Protein AF-A0A1Q3MKC2-F1 (afdb_monomer)

Mean predicted aligned error: 13.07 Å

pLDDT: mean 75.03, std 19.33, range [29.06, 94.56]

Secondary structure (DSSP, 8-state):
-------------PPP--------PPP-TTSSPPPEEEEEEEEEESSSEEEEEEEEEEE--TTSPEEEEEEEEEE-GGGTTT-EEEEEEEEEEEEE-SSEEEEEEEEEEE--SSSS---EEEEEEEEEEE-SS-EEEEEEEESSS---EEEEEEEE-

Foldseek 3Di:
DDDDDDDDDDDPDDDDPDPDDPPPPPPPPPQKDDKKKKWKWKWFDDPAIKIKIKIKTWIDGPPAQIKIWIKMWIDHPVCPDDATAWIKIWIWRKDDDPFKIKIKTKMWIDGDDDPQDDTDIWMKIKMKGDDPFKIWMWMATGDPHGDTGIIMIMGID

Nearest PDB structures (foldseek):
  2fwv-assembly1_A  TM=5.509E-01  e=1.534E-01  Mycobacterium tuberculosis H37Rv
  2por-assembly1_A  TM=3.943E-01  e=2.443E+00  Rhodobacter capsulatus
  4n74-assembly1_A  TM=3.879E-01  e=4.294E+00  Escherichia coli BW2952
  3rgn-assembly1_A  TM=3.651E-01  e=6.147E+00  Escherichia coli K-12
  3wi4-assembly1_A  TM=2.686E-01  e=5.548E+00  Neisseria meningitidis MC58

Sequence (157 aa):
MRAFIALSALAVMAVPALASEPVQLPVADSFFQRPRIGLRLGVGNWHDTTVAAGVDVTFKAPLLPVLRFDAEAWSRPDDLGGARRGNAVSLLGMQNFSLAYAGVGLSYYFTSDHGDHRSGFGAKLLVGANFKNFYVEGSTILGPSPVPTTIWVGTRF

Radius of gyration: 25.44 Å; Cα contacts (8 Å, |Δi|>4): 345; chains: 1; bounding box: 36×75×71 Å

Structure (mmCIF, N/CA/C/O backbone):
data_AF-A0A1Q3MKC2-F1
#
_entry.id   AF-A0A1Q3MKC2-F1
#
loop_
_atom_site.group_PDB
_atom_site.id
_atom_site.type_symbol
_atom_site.label_atom_id
_atom_site.label_alt_id
_atom_site.label_comp_id
_atom_site.label_asym_id
_atom_site.label_entity_id
_atom_site.label_seq_id
_atom_site.pdbx_PDB_ins_code
_atom_site.Cartn_x
_atom_site.Cartn_y
_atom_site.Cartn_z
_atom_site.occupancy
_atom_site.B_iso_or_equiv
_atom_site.auth_seq_id
_atom_site.auth_comp_id
_atom_site.auth_asym_id
_atom_site.auth_atom_id
_atom_site.pdbx_PDB_model_num
ATOM 1 N N . MET 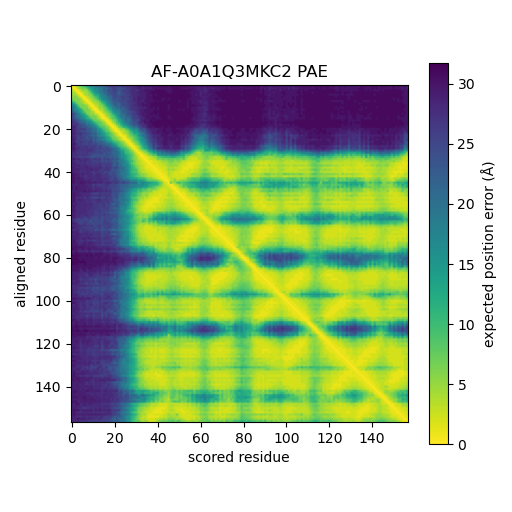A 1 1 ? -13.259 61.532 33.770 1.00 31.23 1 MET A N 1
ATOM 2 C CA . MET A 1 1 ? -12.015 61.598 32.970 1.00 31.23 1 MET A CA 1
ATOM 3 C C . MET A 1 1 ? -10.881 61.035 33.810 1.00 31.23 1 MET A C 1
ATOM 5 O O . MET A 1 1 ? -10.801 61.458 34.948 1.00 31.23 1 MET A O 1
ATOM 9 N N . ARG A 1 2 ? -10.096 60.101 33.237 1.00 29.06 2 ARG A N 1
ATOM 10 C CA . ARG A 1 2 ? -8.626 59.895 33.350 1.00 29.06 2 ARG A CA 1
ATOM 11 C C . ARG A 1 2 ? -7.990 60.076 34.753 1.00 29.06 2 ARG A C 1
ATOM 13 O O . ARG A 1 2 ? -8.154 61.117 35.355 1.00 29.06 2 ARG A O 1
ATOM 20 N N . ALA A 1 3 ? -7.168 59.187 35.301 1.00 30.09 3 ALA A N 1
ATOM 21 C CA . ALA A 1 3 ? -6.314 58.166 34.710 1.00 30.09 3 ALA A CA 1
ATOM 22 C C . ALA A 1 3 ? -5.919 57.122 35.774 1.00 30.09 3 ALA A C 1
ATOM 24 O O . ALA A 1 3 ? -5.800 57.435 36.954 1.00 30.09 3 ALA A O 1
ATOM 25 N N . PHE A 1 4 ? -5.693 55.898 35.303 1.00 35.62 4 PHE A N 1
ATOM 26 C CA . PHE A 1 4 ? -4.886 54.857 35.941 1.00 35.62 4 PHE A CA 1
ATOM 27 C C . PHE A 1 4 ? -3.427 54.992 35.466 1.00 35.62 4 PHE A C 1
ATOM 29 O O . PHE A 1 4 ? -3.225 55.549 34.387 1.00 35.62 4 PHE A O 1
ATOM 36 N N . ILE A 1 5 ? -2.485 54.433 36.247 1.00 40.31 5 ILE A N 1
ATOM 37 C CA . ILE A 1 5 ? -1.077 54.001 35.992 1.00 40.31 5 ILE A CA 1
ATOM 38 C C . ILE A 1 5 ? -0.274 54.330 37.283 1.00 40.31 5 ILE A C 1
ATOM 40 O O . ILE A 1 5 ? -0.408 55.433 37.792 1.00 40.31 5 ILE A O 1
ATOM 44 N N . ALA A 1 6 ? 0.534 53.467 37.915 1.00 35.34 6 ALA A N 1
ATOM 45 C CA . ALA A 1 6 ? 1.219 52.248 37.481 1.00 35.34 6 ALA A CA 1
ATOM 46 C C . ALA A 1 6 ? 1.454 51.248 38.640 1.00 35.34 6 ALA A C 1
ATOM 48 O O . ALA A 1 6 ? 1.411 51.633 39.804 1.00 35.34 6 ALA A O 1
ATOM 49 N N . LEU A 1 7 ? 1.740 49.996 38.239 1.00 35.09 7 LEU A N 1
ATOM 50 C CA . LEU A 1 7 ? 2.771 49.043 38.719 1.00 35.09 7 LEU A CA 1
ATOM 51 C C . LEU A 1 7 ? 3.421 49.324 40.095 1.00 35.09 7 LEU A C 1
ATOM 53 O O . LEU A 1 7 ? 3.869 50.428 40.351 1.00 35.09 7 LEU A O 1
ATOM 57 N N . SER A 1 8 ? 3.655 48.367 40.994 1.00 37.19 8 SER A N 1
ATOM 58 C CA . SER A 1 8 ? 4.134 46.990 40.806 1.00 37.19 8 SER A CA 1
ATOM 59 C C . SER A 1 8 ? 4.310 46.341 42.184 1.00 37.19 8 SER A C 1
ATOM 61 O O . SER A 1 8 ? 4.875 46.985 43.063 1.00 37.19 8 SER A O 1
ATOM 63 N N . ALA A 1 9 ? 3.956 45.066 42.351 1.00 36.06 9 ALA A N 1
ATOM 64 C CA . ALA A 1 9 ? 4.638 44.171 43.290 1.00 36.06 9 ALA A CA 1
ATOM 65 C C . ALA A 1 9 ? 4.273 42.717 42.967 1.00 36.06 9 ALA A C 1
ATOM 67 O O . ALA A 1 9 ? 3.126 42.293 43.089 1.00 36.06 9 ALA A O 1
ATOM 68 N N . LEU A 1 10 ? 5.280 41.976 42.520 1.00 36.31 10 LEU A N 1
ATOM 69 C CA . LEU A 1 10 ? 5.276 40.535 42.337 1.00 36.31 10 LEU A CA 1
ATOM 70 C C . LEU A 1 10 ? 5.090 39.867 43.711 1.00 36.31 10 LEU A C 1
ATOM 72 O O . LEU A 1 10 ? 6.019 39.844 44.514 1.00 36.31 10 LEU A O 1
ATOM 76 N N . ALA A 1 11 ? 3.900 39.340 43.994 1.00 36.38 11 ALA A N 1
ATOM 77 C CA . ALA A 1 11 ? 3.667 38.514 45.173 1.00 36.38 11 ALA A CA 1
ATOM 78 C C . ALA A 1 11 ? 3.884 37.041 44.801 1.00 36.38 11 ALA A C 1
ATOM 80 O O . ALA A 1 11 ? 3.037 36.405 44.175 1.00 36.38 11 ALA A O 1
ATOM 81 N N . VAL A 1 12 ? 5.042 36.505 45.186 1.00 40.41 12 VAL A N 1
ATOM 82 C CA . VAL A 1 12 ? 5.279 35.061 45.267 1.00 40.41 12 VAL A CA 1
ATOM 83 C C . VAL A 1 12 ? 4.388 34.533 46.391 1.00 40.41 12 VAL A C 1
ATOM 85 O O . VAL A 1 12 ? 4.690 34.732 47.564 1.00 40.41 12 VAL A O 1
ATOM 88 N N . MET A 1 13 ? 3.261 33.905 46.051 1.00 35.66 13 MET A N 1
ATOM 89 C CA . MET A 1 13 ? 2.450 33.199 47.041 1.00 35.66 13 MET A CA 1
ATOM 90 C C . MET A 1 13 ? 2.939 31.760 47.172 1.00 35.66 13 MET A C 1
ATOM 92 O O . MET A 1 13 ? 2.848 30.962 46.241 1.00 35.66 13 MET A O 1
ATOM 96 N N . ALA A 1 14 ? 3.466 31.457 48.357 1.00 38.25 14 ALA A N 1
ATOM 97 C CA . ALA A 1 14 ? 3.734 30.111 48.826 1.00 38.25 14 ALA A CA 1
ATOM 98 C C . ALA A 1 14 ? 2.434 29.293 48.829 1.00 38.25 14 ALA A C 1
ATOM 100 O O . ALA A 1 14 ? 1.458 29.662 49.483 1.00 38.25 14 ALA A O 1
ATOM 101 N N . VAL A 1 15 ? 2.423 28.177 48.102 1.00 41.50 15 VAL A N 1
ATOM 102 C CA . VAL A 1 15 ? 1.359 27.174 48.204 1.00 41.50 15 VAL A CA 1
ATOM 103 C C . VAL A 1 15 ? 1.637 26.345 49.462 1.00 41.50 15 VAL A C 1
ATOM 105 O O . VAL A 1 15 ? 2.739 25.803 49.581 1.00 41.50 15 VAL A O 1
ATOM 108 N N . PRO A 1 16 ? 0.699 26.245 50.420 1.00 41.25 16 PRO A N 1
ATOM 109 C CA . PRO A 1 16 ? 0.896 25.408 51.592 1.00 41.25 16 PRO A CA 1
ATOM 110 C C . PRO A 1 16 ? 0.946 23.939 51.162 1.00 41.25 16 PRO A C 1
ATOM 112 O O . PRO A 1 16 ? 0.093 23.468 50.409 1.00 41.25 16 PRO A O 1
ATOM 115 N N . ALA A 1 17 ? 1.958 23.220 51.649 1.00 44.25 17 ALA A N 1
ATOM 116 C CA . ALA A 1 17 ? 2.096 21.781 51.485 1.00 44.25 17 ALA A CA 1
ATOM 117 C C . ALA A 1 17 ? 0.976 21.073 52.261 1.00 44.25 17 ALA A C 1
ATOM 119 O O . ALA A 1 17 ? 1.125 20.723 53.431 1.00 44.25 17 ALA A O 1
ATOM 120 N N . LEU A 1 18 ? -0.173 20.900 51.609 1.00 42.22 18 LEU A N 1
ATOM 121 C CA . LEU A 1 18 ? -1.198 19.977 52.061 1.00 42.22 18 LEU A CA 1
ATOM 122 C C . LEU A 1 18 ? -0.692 18.572 51.734 1.00 42.22 18 LEU A C 1
ATOM 124 O O . LEU A 1 18 ? -0.459 18.253 50.565 1.00 42.22 18 LEU A O 1
ATOM 128 N N . ALA A 1 19 ? -0.481 17.766 52.774 1.00 53.22 19 ALA A N 1
ATOM 129 C CA . ALA A 1 19 ? -0.204 16.343 52.667 1.00 53.22 19 ALA A CA 1
ATOM 130 C C . ALA A 1 19 ? -1.317 15.694 51.834 1.00 53.22 19 ALA A C 1
ATOM 132 O O . ALA A 1 19 ? -2.406 15.418 52.329 1.00 53.22 19 ALA A O 1
ATOM 133 N N . SER A 1 20 ? -1.055 15.530 50.543 1.00 47.81 20 SER A N 1
ATOM 134 C CA . SER A 1 20 ? -1.890 14.757 49.644 1.00 47.81 20 SER A CA 1
ATOM 135 C C . SER A 1 20 ? -1.224 13.403 49.529 1.00 47.81 20 SER A C 1
ATOM 137 O O . SER A 1 20 ? -0.022 13.300 49.276 1.00 47.81 20 SER A O 1
ATOM 139 N N . GLU A 1 21 ? -2.012 12.370 49.803 1.00 55.25 21 GLU A N 1
ATOM 140 C CA . GLU A 1 21 ? -1.689 10.989 49.479 1.00 55.25 21 GLU A CA 1
ATOM 141 C C . GLU A 1 21 ? -1.029 10.934 48.095 1.00 55.25 21 GLU A C 1
ATOM 143 O O . GLU A 1 21 ? -1.413 11.724 47.223 1.00 55.25 21 GLU A O 1
ATOM 148 N N . PRO A 1 22 ? -0.022 10.065 47.882 1.00 52.62 22 PRO A N 1
ATOM 149 C CA . PRO A 1 22 ? 0.641 9.975 46.593 1.00 52.62 22 PRO A CA 1
ATOM 150 C C . PRO A 1 22 ? -0.435 9.844 45.524 1.00 52.62 22 PRO A C 1
ATOM 152 O O . PRO A 1 22 ? -1.180 8.864 45.511 1.00 52.62 22 PRO A O 1
ATOM 155 N N . VAL A 1 23 ? -0.543 10.864 44.667 1.00 51.41 23 VAL A N 1
ATOM 156 C CA . VAL A 1 23 ? -1.414 10.827 43.500 1.00 51.41 23 VAL A CA 1
ATOM 157 C C . VAL A 1 23 ? -0.937 9.625 42.707 1.00 51.41 23 VAL A C 1
ATOM 159 O O . VAL A 1 23 ? 0.104 9.673 42.050 1.00 51.41 23 VAL A O 1
ATOM 162 N N . GLN A 1 24 ? -1.664 8.518 42.835 1.00 47.31 24 GLN A N 1
ATOM 163 C CA . GLN A 1 24 ? -1.516 7.370 41.968 1.00 47.31 24 GLN A CA 1
ATOM 164 C C . GLN A 1 24 ? -1.937 7.863 40.594 1.00 47.31 24 GLN A C 1
ATOM 166 O O . GLN A 1 24 ? -3.112 7.854 40.231 1.00 47.31 24 GLN A O 1
ATOM 171 N N . LEU A 1 25 ? -0.958 8.377 39.849 1.00 47.38 25 LEU A N 1
ATOM 172 C CA . LEU A 1 25 ? -1.097 8.567 38.423 1.00 47.38 25 LEU A CA 1
ATOM 173 C C . LEU A 1 25 ? -1.515 7.197 37.884 1.00 47.38 25 LEU A C 1
ATOM 175 O O . LEU A 1 25 ? -0.805 6.223 38.156 1.00 47.38 25 LEU A O 1
ATOM 179 N N . PRO A 1 26 ? -2.670 7.081 37.207 1.00 50.66 26 PRO A N 1
ATOM 180 C CA . PRO A 1 26 ? -3.073 5.813 36.631 1.00 50.66 26 PRO A CA 1
ATOM 181 C C . PRO A 1 26 ? -1.923 5.343 35.747 1.00 50.66 26 PRO A C 1
ATOM 183 O O . PRO A 1 26 ? -1.533 6.032 34.802 1.00 50.66 26 PRO A O 1
ATOM 186 N N . VAL A 1 27 ? -1.330 4.212 36.127 1.00 50.50 27 VAL A N 1
ATOM 187 C CA . VAL A 1 27 ? -0.230 3.589 35.399 1.00 50.50 27 VAL A CA 1
ATOM 188 C C . VAL A 1 27 ? -0.701 3.433 33.955 1.00 50.50 27 VAL A C 1
ATOM 190 O O . VAL A 1 27 ? -1.730 2.811 33.686 1.00 50.50 27 VAL A O 1
ATOM 193 N N . ALA A 1 28 ? 0.000 4.094 33.037 1.00 48.66 28 ALA A N 1
ATOM 194 C CA . ALA A 1 28 ? -0.385 4.287 31.643 1.00 48.66 28 ALA A CA 1
ATOM 195 C C . ALA A 1 28 ? -0.242 3.010 30.788 1.00 48.66 28 ALA A C 1
ATOM 197 O O . ALA A 1 28 ? 0.109 3.083 29.613 1.00 48.66 28 ALA A O 1
ATOM 198 N N . ASP A 1 29 ? -0.545 1.840 31.346 1.00 47.22 29 ASP A N 1
ATOM 199 C CA . ASP A 1 29 ? -0.309 0.540 30.711 1.00 47.22 29 ASP A CA 1
ATOM 200 C C . ASP A 1 29 ? -1.352 0.182 29.633 1.00 47.22 29 ASP A C 1
ATOM 202 O O . ASP A 1 29 ? -1.246 -0.861 28.993 1.00 47.22 29 ASP A O 1
ATOM 206 N N . SER A 1 30 ? -2.364 1.027 29.385 1.00 49.47 30 SER A N 1
ATOM 207 C CA . SER A 1 30 ? -3.502 0.677 28.510 1.00 49.47 30 SER A CA 1
ATOM 208 C C . SER A 1 30 ? -3.845 1.672 27.393 1.00 49.47 30 SER A C 1
ATOM 210 O O . SER A 1 30 ? -4.807 1.449 26.655 1.00 49.47 30 SER A O 1
ATOM 212 N N . PHE A 1 31 ? -3.067 2.742 27.192 1.00 53.78 31 PHE A N 1
ATOM 213 C CA . PHE A 1 31 ? -3.384 3.729 26.143 1.00 53.78 31 PHE A CA 1
ATOM 214 C C . PHE A 1 31 ? -2.990 3.297 24.725 1.00 53.78 31 PHE A C 1
ATOM 216 O O . PHE A 1 31 ? -3.479 3.878 23.756 1.00 53.78 31 PHE A O 1
ATOM 223 N N . PHE A 1 32 ? -2.149 2.275 24.574 1.00 58.62 32 PHE A N 1
ATOM 224 C CA . PHE A 1 32 ? -1.730 1.769 23.269 1.00 58.62 32 PHE A CA 1
ATOM 225 C C . PHE A 1 32 ? -2.308 0.380 23.028 1.00 58.62 32 PHE A C 1
ATOM 227 O O . PHE A 1 32 ? -1.978 -0.579 23.721 1.00 58.62 32 PHE A O 1
ATOM 234 N N . GLN A 1 33 ? -3.175 0.261 22.019 1.00 73.00 33 GLN A N 1
ATOM 235 C CA . GLN A 1 33 ? -3.582 -1.056 21.544 1.00 73.00 33 GLN A CA 1
ATOM 236 C C . GLN A 1 33 ? -2.373 -1.751 20.920 1.00 73.00 33 GLN A C 1
ATOM 238 O O . GLN A 1 33 ? -1.553 -1.104 20.261 1.00 73.00 33 GLN A O 1
ATOM 243 N N . ARG A 1 34 ? -2.276 -3.074 21.103 1.00 80.56 34 ARG A N 1
ATOM 244 C CA . ARG A 1 34 ? -1.227 -3.873 20.464 1.00 80.56 34 ARG A CA 1
ATOM 245 C C . ARG A 1 34 ? -1.242 -3.597 18.953 1.00 80.56 34 ARG A C 1
ATOM 247 O O . ARG A 1 34 ? -2.319 -3.672 18.351 1.00 80.56 34 ARG A O 1
ATOM 254 N N . PRO A 1 35 ? -0.090 -3.269 18.345 1.00 84.56 35 PRO A N 1
ATOM 255 C CA . PRO A 1 35 ? -0.038 -3.032 16.916 1.00 84.56 35 PRO A CA 1
ATOM 256 C C . PRO A 1 35 ? -0.430 -4.303 16.170 1.00 84.56 35 PRO A C 1
ATOM 258 O O . PRO A 1 35 ? -0.054 -5.407 16.568 1.00 84.56 35 PRO A O 1
ATOM 261 N N . ARG A 1 36 ? -1.192 -4.131 15.092 1.00 88.88 36 ARG A N 1
ATOM 262 C CA . ARG A 1 36 ? -1.600 -5.231 14.213 1.00 88.88 36 ARG A CA 1
ATOM 263 C C . ARG A 1 36 ? -0.674 -5.296 13.020 1.00 88.88 36 ARG A C 1
ATOM 265 O O . ARG A 1 36 ? -0.358 -4.249 12.453 1.00 88.88 36 ARG A O 1
ATOM 272 N N . ILE A 1 37 ? -0.294 -6.504 12.629 1.00 90.69 37 ILE A N 1
ATOM 273 C CA . ILE A 1 37 ? 0.556 -6.728 11.458 1.00 90.69 37 ILE A CA 1
ATOM 274 C C . ILE A 1 37 ? -0.313 -7.292 10.344 1.00 90.69 37 ILE A C 1
ATOM 276 O O . ILE A 1 37 ? -1.017 -8.282 10.536 1.00 90.69 37 ILE A O 1
ATOM 280 N N . GLY A 1 38 ? -0.290 -6.634 9.190 1.00 91.81 38 GLY A N 1
ATOM 281 C CA . GLY A 1 38 ? -0.993 -7.036 7.986 1.00 91.81 38 GLY A CA 1
ATOM 282 C C . GLY A 1 38 ? -0.051 -7.616 6.949 1.00 91.81 38 GLY A C 1
ATOM 283 O O . GLY A 1 38 ? 1.021 -7.070 6.721 1.00 91.81 38 GLY A O 1
ATOM 284 N N . LEU A 1 39 ? -0.472 -8.699 6.302 1.00 93.31 39 LEU A N 1
ATOM 285 C CA . LEU A 1 39 ? 0.165 -9.237 5.102 1.00 93.31 39 LEU A CA 1
ATOM 286 C C . LEU A 1 39 ? -0.843 -9.199 3.963 1.00 93.31 39 LEU A C 1
ATOM 288 O O . LEU A 1 39 ? -2.000 -9.587 4.158 1.00 93.31 39 LEU A O 1
ATOM 292 N N . ARG A 1 40 ? -0.409 -8.757 2.783 1.00 93.31 40 ARG A N 1
ATOM 293 C CA . ARG A 1 40 ? -1.275 -8.668 1.607 1.00 93.31 40 ARG A CA 1
ATOM 294 C C . ARG A 1 40 ? -0.577 -8.990 0.306 1.00 93.31 40 ARG A C 1
ATOM 296 O O . ARG A 1 40 ? 0.614 -8.739 0.125 1.00 93.31 40 ARG A O 1
ATOM 303 N N . LEU A 1 41 ? -1.395 -9.483 -0.610 1.00 92.00 41 LEU A N 1
ATOM 304 C CA . LEU A 1 41 ? -1.077 -9.665 -2.013 1.00 92.00 41 LEU A CA 1
ATOM 305 C C . LEU A 1 41 ? -2.031 -8.802 -2.822 1.00 92.00 41 LEU A C 1
ATOM 307 O O . LEU A 1 41 ? -3.193 -8.628 -2.453 1.00 92.00 41 LEU A O 1
ATOM 311 N N . GLY A 1 42 ? -1.532 -8.236 -3.905 1.00 89.75 42 GLY A N 1
ATOM 312 C CA . GLY A 1 42 ? -2.300 -7.337 -4.736 1.00 89.75 42 GLY A CA 1
ATOM 313 C C . GLY A 1 42 ? -2.038 -7.548 -6.208 1.00 89.75 42 GLY A C 1
ATOM 314 O O . GLY A 1 42 ? -0.996 -8.056 -6.622 1.00 89.75 42 GLY A O 1
ATOM 315 N N . VAL A 1 43 ? -3.019 -7.130 -6.989 1.00 87.88 43 VAL A N 1
ATOM 316 C CA . VAL A 1 43 ? -2.898 -6.973 -8.430 1.00 87.88 43 VAL A CA 1
ATOM 317 C C . VAL A 1 43 ? -3.186 -5.525 -8.757 1.00 87.88 43 VAL A C 1
ATOM 319 O O . VAL A 1 43 ? -4.127 -4.918 -8.244 1.00 87.88 43 VAL A O 1
ATOM 322 N N . GLY A 1 44 ? -2.319 -4.949 -9.568 1.00 84.06 44 GLY A N 1
ATOM 323 C CA . GLY A 1 44 ? -2.400 -3.559 -9.957 1.00 84.06 44 GLY A CA 1
ATOM 324 C C . GLY A 1 44 ? -2.389 -3.418 -11.457 1.00 84.06 44 GLY A C 1
ATOM 325 O O . GLY A 1 44 ? -2.048 -4.346 -12.195 1.00 84.06 44 GLY A O 1
ATOM 326 N N . ASN A 1 45 ? -2.777 -2.234 -11.894 1.00 75.38 45 ASN A N 1
ATOM 327 C CA . ASN A 1 45 ? -2.577 -1.833 -13.266 1.00 75.38 45 ASN A CA 1
ATOM 328 C C . ASN A 1 45 ? -1.834 -0.505 -13.289 1.00 75.38 45 ASN A C 1
ATOM 330 O O . ASN A 1 45 ? -2.137 0.421 -12.529 1.00 75.38 45 ASN A O 1
ATOM 334 N N . TRP A 1 46 ? -0.851 -0.447 -14.173 1.00 67.75 46 TRP A N 1
ATOM 335 C CA . TRP A 1 46 ? -0.193 0.783 -14.558 1.00 67.75 46 TRP A CA 1
ATOM 336 C C . TRP A 1 46 ? -0.304 0.956 -16.079 1.00 67.75 46 TRP A C 1
ATOM 338 O O . TRP A 1 46 ? -1.209 1.649 -16.537 1.00 67.75 46 TRP A O 1
ATOM 348 N N . HIS A 1 47 ? 0.582 0.295 -16.833 1.00 67.56 47 HIS A N 1
ATOM 349 C CA . HIS A 1 47 ? 0.489 0.087 -18.288 1.00 67.56 47 HIS A CA 1
ATOM 350 C C . HIS A 1 47 ? 0.230 -1.383 -18.639 1.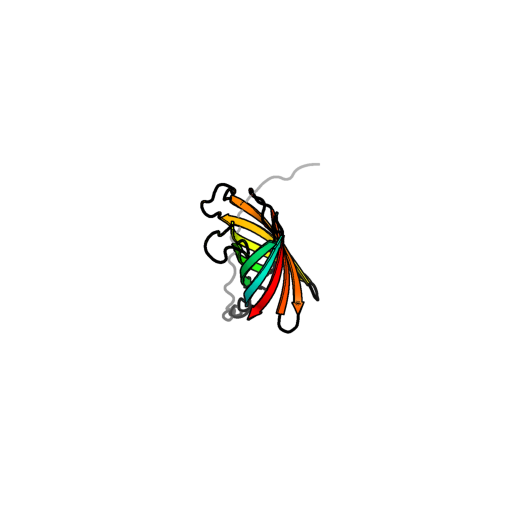00 67.56 47 HIS A C 1
ATOM 352 O O . HIS A 1 47 ? -0.495 -1.670 -19.584 1.00 67.56 47 HIS A O 1
ATOM 358 N N . ASP A 1 48 ? 0.777 -2.283 -17.820 1.00 70.88 48 ASP A N 1
ATOM 359 C CA . ASP A 1 48 ? 0.538 -3.719 -17.839 1.00 70.88 48 ASP A CA 1
ATOM 360 C C . ASP A 1 48 ? 0.042 -4.152 -16.453 1.00 70.88 48 ASP A C 1
ATOM 362 O O . ASP A 1 48 ? 0.202 -3.428 -15.460 1.00 70.88 48 ASP A O 1
ATOM 366 N N . THR A 1 49 ? -0.514 -5.361 -16.364 1.00 80.56 49 THR A N 1
ATOM 367 C CA . THR A 1 49 ? -0.813 -5.995 -15.076 1.00 80.56 49 THR A CA 1
ATOM 368 C C . THR A 1 49 ? 0.455 -6.083 -14.229 1.00 80.56 49 THR A C 1
ATOM 370 O O . THR A 1 49 ? 1.500 -6.502 -14.717 1.00 80.56 49 THR A O 1
ATOM 373 N N . THR A 1 50 ? 0.361 -5.724 -12.950 1.00 80.62 50 THR A N 1
ATOM 374 C CA . THR A 1 50 ? 1.427 -5.899 -11.958 1.00 80.62 50 THR A CA 1
ATOM 375 C C . THR A 1 50 ? 0.943 -6.782 -10.825 1.00 80.62 50 THR A C 1
ATOM 377 O O . THR A 1 50 ? -0.215 -6.694 -10.415 1.00 80.62 50 THR A O 1
ATOM 380 N N . VAL A 1 51 ? 1.843 -7.580 -10.268 1.00 85.62 51 VAL A N 1
ATOM 381 C CA . VAL A 1 51 ? 1.623 -8.266 -8.993 1.00 85.62 51 VAL A CA 1
ATOM 382 C C . VAL A 1 51 ? 2.352 -7.511 -7.899 1.00 85.62 51 VAL A C 1
ATOM 384 O O . VAL A 1 51 ? 3.418 -6.937 -8.128 1.00 85.62 51 VAL A O 1
ATOM 387 N N . ALA A 1 52 ? 1.765 -7.493 -6.714 1.00 86.94 52 ALA A N 1
ATOM 388 C CA . ALA A 1 52 ? 2.294 -6.750 -5.595 1.00 86.94 52 ALA A CA 1
ATOM 389 C C . ALA A 1 52 ? 2.183 -7.548 -4.297 1.00 86.94 52 ALA A C 1
ATOM 391 O O . ALA A 1 52 ? 1.260 -8.340 -4.104 1.00 86.94 52 ALA A O 1
ATOM 392 N N . ALA A 1 53 ? 3.128 -7.319 -3.396 1.00 89.94 53 ALA A N 1
ATOM 393 C CA . ALA A 1 53 ? 3.116 -7.857 -2.046 1.00 89.94 53 ALA A CA 1
ATOM 394 C C . ALA A 1 53 ? 3.422 -6.731 -1.062 1.00 89.94 53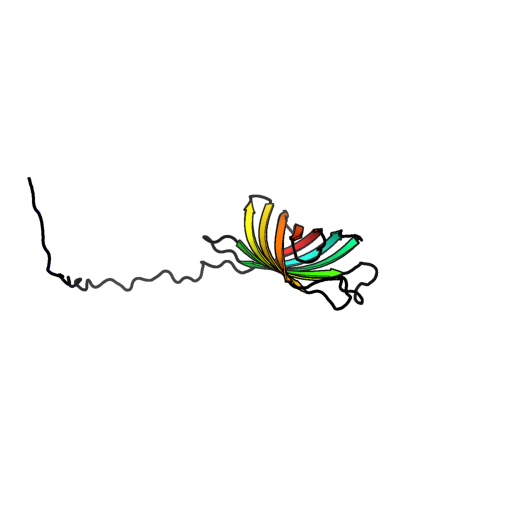 ALA A C 1
ATOM 396 O O . ALA A 1 53 ? 4.221 -5.839 -1.354 1.00 89.94 53 ALA A O 1
ATOM 397 N N . GLY A 1 54 ? 2.779 -6.765 0.099 1.00 91.38 54 GLY A N 1
ATOM 398 C CA . GLY A 1 54 ? 2.939 -5.723 1.099 1.00 91.38 54 GLY A CA 1
ATOM 399 C C . GLY A 1 54 ? 2.767 -6.223 2.520 1.00 91.38 54 GLY A C 1
ATOM 400 O O . GLY A 1 54 ? 2.090 -7.221 2.782 1.00 91.38 54 GLY A O 1
ATOM 401 N N . VAL A 1 55 ? 3.385 -5.485 3.432 1.00 93.62 55 VAL A N 1
ATOM 402 C CA . VAL A 1 55 ? 3.247 -5.632 4.874 1.00 93.62 55 VAL A CA 1
ATOM 403 C C . VAL A 1 55 ? 2.869 -4.284 5.467 1.00 93.62 55 VAL A C 1
ATOM 405 O O . VAL A 1 55 ? 3.414 -3.253 5.077 1.00 93.62 55 VAL A O 1
ATOM 408 N N . ASP A 1 56 ? 1.946 -4.283 6.419 1.00 92.56 56 ASP A N 1
ATOM 409 C CA . ASP A 1 56 ? 1.598 -3.083 7.171 1.00 92.56 56 ASP A CA 1
ATOM 410 C C . ASP A 1 56 ? 1.639 -3.317 8.675 1.00 92.56 56 ASP A C 1
ATOM 412 O O . ASP A 1 56 ? 1.364 -4.411 9.159 1.00 92.56 56 ASP A O 1
ATOM 416 N N . VAL A 1 57 ? 1.970 -2.270 9.424 1.00 92.19 57 VAL A N 1
ATOM 417 C CA . VAL A 1 57 ? 1.870 -2.243 10.882 1.00 92.19 57 VAL A CA 1
ATOM 418 C C . VAL A 1 57 ? 0.961 -1.091 11.268 1.00 92.19 57 VAL A C 1
ATOM 420 O O . VAL A 1 57 ? 1.242 0.069 10.964 1.00 92.19 57 VAL A O 1
ATOM 423 N N . THR A 1 58 ? -0.142 -1.419 11.934 1.00 89.50 58 THR A N 1
ATOM 424 C CA . THR A 1 58 ? -1.179 -0.458 12.310 1.00 89.50 58 THR A CA 1
ATOM 425 C C . THR A 1 58 ? -1.172 -0.213 13.815 1.00 89.50 58 THR A C 1
ATOM 427 O O . THR A 1 58 ? -1.318 -1.146 14.603 1.00 89.50 58 THR A O 1
ATOM 430 N N . PHE A 1 59 ? -1.068 1.056 14.202 1.00 86.94 59 PHE A N 1
ATOM 431 C CA . PHE A 1 59 ? -1.073 1.552 15.572 1.00 86.94 59 PHE A CA 1
ATOM 432 C C . PHE A 1 59 ? -2.375 2.296 15.842 1.00 86.94 59 PHE A C 1
ATOM 434 O O . PHE A 1 59 ? -2.743 3.224 15.117 1.00 86.94 59 PHE A O 1
ATOM 441 N N . LYS A 1 60 ? -3.072 1.910 16.910 1.00 81.38 60 LYS A N 1
ATOM 442 C CA . LYS A 1 60 ? -4.306 2.566 17.336 1.00 81.38 60 LYS A CA 1
ATOM 443 C C . LYS A 1 60 ? -4.162 3.064 18.767 1.00 81.38 60 LYS A C 1
ATOM 445 O O . LYS A 1 60 ? -3.883 2.286 19.678 1.00 81.38 60 LYS A O 1
ATOM 450 N N . ALA A 1 61 ? -4.392 4.362 18.940 1.00 68.06 61 ALA A N 1
ATOM 451 C CA . ALA A 1 61 ? -4.517 5.007 20.238 1.00 68.06 61 ALA A CA 1
ATOM 452 C C . ALA A 1 61 ? -5.921 5.637 20.354 1.00 68.06 61 ALA A C 1
ATOM 454 O O . ALA A 1 61 ? -6.468 6.067 19.338 1.00 68.06 61 ALA A O 1
ATOM 455 N N . PRO A 1 62 ? -6.523 5.704 21.555 1.00 63.59 62 PRO A N 1
ATOM 456 C CA . PRO A 1 62 ? -7.894 6.184 21.754 1.00 63.59 62 PRO A CA 1
ATOM 457 C C . PRO A 1 62 ? -8.183 7.599 21.231 1.00 63.59 62 PRO A C 1
ATOM 459 O O . PRO A 1 62 ? -9.322 7.889 20.883 1.00 63.59 62 PRO A O 1
ATOM 462 N N . LEU A 1 63 ? -7.169 8.469 21.180 1.00 67.94 63 LEU A N 1
ATOM 463 C CA . LEU A 1 63 ? -7.318 9.898 20.872 1.00 67.94 63 LEU A CA 1
ATOM 464 C C . LEU A 1 63 ? -6.543 10.346 19.625 1.00 67.94 63 LEU A C 1
ATOM 466 O O . LEU A 1 63 ? -6.536 11.534 19.311 1.00 67.94 63 LEU A O 1
ATOM 470 N N . LEU A 1 64 ? -5.881 9.423 18.920 1.00 69.81 64 LEU A N 1
ATOM 471 C CA . LEU A 1 64 ? -5.114 9.737 17.715 1.00 69.81 64 LEU A CA 1
ATOM 472 C C . LEU A 1 64 ? -5.749 9.080 16.486 1.00 69.81 64 LEU A C 1
ATOM 474 O O . LEU A 1 64 ? -6.325 7.991 16.604 1.00 69.81 64 LEU A O 1
ATOM 478 N N . PRO A 1 65 ? -5.617 9.695 15.294 1.00 75.12 65 PRO A N 1
ATOM 479 C CA . PRO A 1 65 ? -5.872 8.983 14.051 1.00 75.12 65 PRO A CA 1
ATOM 480 C C . PRO A 1 65 ? -5.027 7.708 14.026 1.00 75.12 65 PRO A C 1
ATOM 482 O O . PRO A 1 65 ? -3.908 7.669 14.544 1.00 75.12 65 PRO A O 1
ATOM 485 N N . VAL A 1 66 ? -5.578 6.644 13.447 1.00 86.50 66 VAL A N 1
ATOM 486 C CA . VAL A 1 66 ? -4.861 5.373 13.366 1.00 86.50 66 VAL A CA 1
ATOM 487 C C . VAL A 1 66 ? -3.646 5.579 12.471 1.00 86.50 66 VAL A C 1
ATOM 489 O O . VAL A 1 66 ? -3.777 6.087 11.363 1.00 86.50 66 VAL A O 1
ATOM 492 N N . LEU A 1 67 ? -2.462 5.217 12.950 1.00 90.75 67 LEU A N 1
ATOM 493 C CA . LEU A 1 67 ? -1.238 5.340 12.167 1.00 90.75 67 LEU A CA 1
ATOM 494 C C . LEU A 1 67 ? -0.920 3.998 11.536 1.00 90.75 67 LEU A C 1
ATOM 496 O O . LEU A 1 67 ? -0.972 2.966 12.204 1.00 90.75 67 LEU A O 1
ATOM 500 N N . ARG A 1 68 ? -0.572 4.003 10.255 1.00 92.00 68 ARG A N 1
ATOM 501 C CA . ARG A 1 68 ? -0.142 2.802 9.547 1.00 92.00 68 ARG A CA 1
ATOM 502 C C . ARG A 1 68 ? 1.192 3.044 8.866 1.00 92.00 68 ARG A C 1
ATOM 504 O O . ARG A 1 68 ? 1.305 3.923 8.018 1.00 92.00 68 ARG A O 1
ATOM 511 N N . PHE A 1 69 ? 2.171 2.224 9.223 1.00 94.31 69 PHE A N 1
ATOM 512 C CA . PHE A 1 69 ? 3.405 2.077 8.464 1.00 94.31 69 PHE A CA 1
ATOM 513 C C . PHE A 1 69 ? 3.192 0.977 7.447 1.00 94.31 69 PHE A C 1
ATOM 515 O O . PHE A 1 69 ? 2.675 -0.086 7.784 1.00 94.31 69 PHE A O 1
ATOM 522 N N . ASP A 1 70 ? 3.551 1.246 6.209 1.00 93.38 70 ASP A N 1
ATOM 523 C CA . ASP A 1 70 ? 3.212 0.388 5.096 1.00 93.38 70 ASP A CA 1
ATOM 524 C C . ASP A 1 70 ? 4.417 0.213 4.188 1.00 93.38 70 ASP A C 1
ATOM 526 O O . ASP A 1 70 ? 5.033 1.202 3.809 1.00 93.38 70 ASP A O 1
ATOM 530 N N . ALA A 1 71 ? 4.762 -1.020 3.847 1.00 92.12 71 ALA A N 1
ATOM 531 C CA . ALA A 1 71 ? 5.849 -1.322 2.932 1.00 92.12 71 ALA A CA 1
ATOM 532 C C . ALA A 1 71 ? 5.344 -2.276 1.858 1.00 92.12 71 ALA A C 1
ATOM 534 O O . ALA A 1 71 ? 4.746 -3.308 2.162 1.00 92.12 71 ALA A O 1
ATOM 535 N N . GLU A 1 72 ? 5.583 -1.939 0.598 1.00 88.88 72 GLU A N 1
ATOM 536 C CA . GLU A 1 72 ? 5.108 -2.740 -0.520 1.00 88.88 72 GLU A CA 1
ATOM 537 C C . GLU A 1 72 ? 6.088 -2.760 -1.684 1.00 88.88 72 GLU A C 1
ATOM 539 O O . GLU A 1 72 ? 6.878 -1.837 -1.881 1.00 88.88 72 GLU A O 1
ATOM 544 N N . ALA A 1 73 ? 6.017 -3.840 -2.446 1.00 87.31 73 ALA A N 1
ATOM 545 C CA . ALA A 1 73 ? 6.820 -4.098 -3.624 1.00 87.31 73 ALA A CA 1
ATOM 546 C C . ALA A 1 73 ? 5.911 -4.573 -4.752 1.00 87.31 73 ALA A C 1
ATOM 548 O O . ALA A 1 73 ? 4.944 -5.299 -4.506 1.00 87.31 73 ALA A O 1
ATOM 549 N N . TRP A 1 74 ? 6.239 -4.203 -5.986 1.00 83.50 74 TRP A N 1
ATOM 550 C CA . TRP A 1 74 ? 5.528 -4.676 -7.167 1.00 83.50 74 TRP A CA 1
ATOM 551 C C . TRP A 1 74 ? 6.480 -5.031 -8.307 1.00 83.50 74 TRP A C 1
ATOM 553 O O . TRP A 1 74 ? 7.551 -4.442 -8.494 1.00 83.50 74 TRP A O 1
ATOM 563 N N . SER A 1 75 ? 6.063 -6.016 -9.093 1.00 80.38 75 SER A N 1
ATOM 564 C CA . SER A 1 75 ? 6.771 -6.500 -10.274 1.00 80.38 75 SER A CA 1
ATOM 565 C C . SER A 1 75 ? 5.783 -6.799 -11.392 1.00 80.38 75 SER A C 1
ATOM 567 O O . SER A 1 75 ? 4.562 -6.832 -11.189 1.00 80.38 75 SER A O 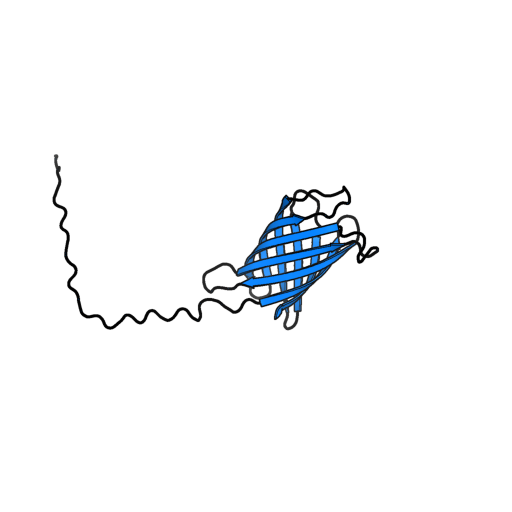1
ATOM 569 N N . ARG A 1 76 ? 6.311 -7.033 -12.593 1.00 76.69 76 ARG A N 1
ATOM 570 C CA . ARG A 1 76 ? 5.494 -7.645 -13.634 1.00 76.69 76 ARG A CA 1
ATOM 571 C C . ARG A 1 76 ? 5.282 -9.147 -13.336 1.00 76.69 76 ARG A C 1
ATOM 573 O O . ARG A 1 76 ? 6.142 -9.755 -12.693 1.00 76.69 76 ARG A O 1
ATOM 580 N N . PRO A 1 77 ? 4.147 -9.741 -13.749 1.00 73.00 77 PRO A N 1
ATOM 581 C CA . PRO A 1 77 ? 3.840 -11.154 -13.521 1.00 73.00 77 PRO A CA 1
ATOM 582 C C . PRO A 1 77 ? 4.736 -12.112 -14.311 1.00 73.00 77 PRO A C 1
ATOM 584 O O . PRO A 1 77 ? 4.950 -13.238 -13.879 1.00 73.00 77 PRO A O 1
ATOM 587 N N . ASP A 1 78 ? 5.224 -11.680 -15.473 1.00 70.12 78 ASP A N 1
ATOM 588 C CA . ASP A 1 78 ? 6.094 -12.450 -16.368 1.00 70.12 78 ASP A CA 1
ATOM 589 C C . ASP A 1 78 ? 7.530 -12.578 -15.841 1.00 70.12 78 ASP A C 1
ATOM 591 O O . ASP A 1 78 ? 8.267 -13.452 -16.288 1.00 70.12 78 ASP A O 1
ATOM 595 N N . ASP A 1 79 ? 7.907 -11.760 -14.855 1.00 64.94 79 ASP A N 1
ATOM 596 C CA . ASP A 1 79 ? 9.260 -11.714 -14.308 1.00 64.94 79 ASP A CA 1
ATOM 597 C C . ASP A 1 79 ? 9.262 -11.643 -12.770 1.00 64.94 79 ASP A C 1
ATOM 599 O O . ASP A 1 79 ? 9.785 -10.704 -12.163 1.00 64.94 79 ASP A O 1
ATOM 603 N N . LEU A 1 80 ? 8.629 -12.640 -12.131 1.00 59.03 80 LEU A N 1
ATOM 604 C CA . LEU A 1 80 ? 8.533 -12.867 -10.674 1.00 59.03 80 LEU A CA 1
ATOM 605 C C . LEU A 1 80 ? 9.910 -13.063 -9.992 1.00 59.03 80 LEU A C 1
ATOM 607 O O . LEU A 1 80 ? 10.176 -14.087 -9.364 1.00 59.03 80 LEU A O 1
ATOM 611 N N . GLY A 1 81 ? 10.804 -12.082 -10.098 1.00 54.22 81 GLY A N 1
ATOM 612 C CA . GLY A 1 81 ? 12.120 -12.087 -9.469 1.00 54.22 81 GLY A CA 1
ATOM 613 C C . GLY A 1 81 ? 13.179 -11.243 -10.180 1.00 54.22 81 GLY A C 1
ATOM 614 O O . GLY A 1 81 ? 14.034 -10.697 -9.484 1.00 54.22 81 GLY A O 1
ATOM 615 N N . GLY A 1 82 ? 13.129 -11.103 -11.511 1.00 55.69 82 GLY A N 1
ATOM 616 C CA . GLY A 1 82 ? 14.175 -10.444 -12.306 1.00 55.69 82 GLY A CA 1
ATOM 617 C C . GLY A 1 82 ? 13.968 -8.943 -12.517 1.00 55.69 82 GLY A C 1
ATOM 618 O O . GLY A 1 82 ? 14.924 -8.180 -12.399 1.00 55.69 82 GLY A O 1
ATOM 619 N N . ALA A 1 83 ? 12.725 -8.490 -12.706 1.00 59.03 83 ALA A N 1
ATOM 620 C CA . ALA A 1 83 ? 12.385 -7.087 -12.952 1.00 59.03 83 ALA A CA 1
ATOM 621 C C . ALA A 1 83 ? 11.416 -6.558 -11.889 1.00 59.03 83 ALA A C 1
ATOM 623 O O . ALA A 1 83 ? 10.217 -6.344 -12.119 1.00 59.03 83 ALA A O 1
ATOM 624 N N . ARG A 1 84 ? 11.953 -6.303 -10.690 1.00 60.50 84 ARG A N 1
ATOM 625 C CA . ARG A 1 84 ? 11.264 -5.453 -9.710 1.00 60.50 84 ARG A CA 1
ATOM 626 C C . ARG A 1 84 ? 11.002 -4.094 -10.368 1.00 60.50 84 ARG A C 1
ATOM 628 O O . ARG A 1 84 ? 11.918 -3.464 -10.893 1.00 60.50 84 ARG A O 1
ATOM 635 N N . ARG A 1 85 ? 9.739 -3.666 -10.380 1.00 70.00 85 ARG A N 1
ATOM 636 C CA . ARG A 1 85 ? 9.328 -2.382 -10.972 1.00 70.00 85 ARG A CA 1
ATOM 637 C C . ARG A 1 85 ? 9.472 -1.258 -9.961 1.00 70.00 85 ARG A C 1
ATOM 639 O O . ARG A 1 85 ? 9.825 -0.148 -10.334 1.00 70.00 85 ARG A O 1
ATOM 646 N N . GLY A 1 86 ? 9.244 -1.555 -8.687 1.00 79.88 86 GLY A N 1
ATOM 647 C CA . GLY A 1 86 ? 9.403 -0.566 -7.644 1.00 79.88 86 GLY A CA 1
ATOM 648 C C . GLY A 1 86 ? 8.953 -1.048 -6.278 1.00 79.88 86 GLY A C 1
ATOM 649 O O . GLY A 1 86 ? 8.341 -2.106 -6.130 1.00 79.88 86 GLY A O 1
ATOM 650 N N . ASN A 1 87 ? 9.304 -0.258 -5.274 1.00 86.62 87 ASN A N 1
ATOM 651 C CA . ASN A 1 87 ? 8.924 -0.473 -3.890 1.00 86.62 87 ASN A CA 1
ATOM 652 C C . ASN A 1 87 ? 8.534 0.868 -3.278 1.00 86.62 87 ASN A C 1
ATOM 654 O O . ASN A 1 87 ? 9.039 1.916 -3.683 1.00 86.62 87 ASN A O 1
ATOM 658 N N . ALA A 1 88 ? 7.680 0.852 -2.269 1.00 88.38 88 ALA A N 1
ATOM 659 C CA . ALA A 1 88 ? 7.328 2.046 -1.524 1.00 88.38 88 ALA A CA 1
ATOM 660 C C . ALA A 1 88 ? 7.252 1.755 -0.033 1.00 88.38 88 ALA A C 1
ATOM 662 O O . ALA A 1 88 ? 6.841 0.674 0.385 1.00 88.38 88 ALA A O 1
ATOM 663 N N . VAL A 1 89 ? 7.627 2.758 0.756 1.00 92.44 89 VAL A N 1
ATOM 664 C CA . VAL A 1 89 ? 7.348 2.803 2.189 1.00 92.44 89 VAL A CA 1
ATOM 665 C C . VAL A 1 89 ? 6.494 4.030 2.462 1.00 92.44 89 VAL A C 1
ATOM 667 O O . VAL A 1 89 ? 6.846 5.134 2.047 1.00 92.44 89 VAL A O 1
ATOM 670 N N . SER A 1 90 ? 5.375 3.854 3.152 1.00 93.19 90 SER A N 1
ATOM 671 C CA . SER A 1 90 ? 4.417 4.913 3.448 1.00 93.19 90 SER A CA 1
ATOM 672 C C . SER A 1 90 ? 4.105 4.994 4.937 1.00 93.19 90 SER A C 1
ATOM 674 O O . SER A 1 90 ? 4.047 3.982 5.636 1.00 93.19 90 SER A O 1
ATOM 676 N N . LEU A 1 91 ? 3.851 6.212 5.409 1.00 94.56 91 LEU A N 1
ATOM 677 C CA . LEU A 1 91 ? 3.273 6.487 6.718 1.00 94.56 91 LEU A CA 1
ATOM 678 C C . LEU A 1 91 ? 1.921 7.161 6.508 1.00 94.56 91 LEU A C 1
ATOM 680 O O . LEU A 1 91 ? 1.857 8.282 6.009 1.00 94.56 91 LEU A O 1
ATOM 684 N N . LEU A 1 92 ? 0.854 6.464 6.887 1.00 93.06 92 LEU A N 1
ATOM 685 C CA . LEU A 1 92 ? -0.532 6.842 6.648 1.00 93.06 92 LEU A CA 1
ATOM 686 C C . LEU A 1 92 ? -1.220 7.245 7.953 1.00 93.06 92 LEU A C 1
ATOM 688 O O . LEU A 1 92 ? -1.146 6.523 8.949 1.00 93.06 92 LEU A O 1
ATOM 692 N N . GLY A 1 93 ? -1.953 8.355 7.911 1.00 92.19 93 GLY A N 1
ATOM 693 C CA . GLY A 1 93 ? -3.040 8.625 8.843 1.00 92.19 93 GLY A CA 1
ATOM 694 C C . GLY A 1 93 ? -4.318 7.971 8.323 1.00 92.19 93 GLY A C 1
ATOM 695 O O . GLY A 1 93 ? -4.696 8.173 7.170 1.00 92.19 93 GLY A O 1
ATOM 696 N N . MET A 1 94 ? -4.971 7.179 9.164 1.00 90.62 94 MET A N 1
ATOM 697 C CA . MET A 1 94 ? -6.116 6.342 8.823 1.00 90.62 94 MET A CA 1
ATOM 698 C C . MET A 1 94 ? -7.348 6.764 9.625 1.00 90.62 94 MET A C 1
ATOM 700 O O . MET A 1 94 ? -7.293 6.950 10.845 1.00 90.62 94 MET A O 1
ATOM 704 N N . GLN A 1 95 ? -8.487 6.825 8.945 1.00 88.88 95 GLN A N 1
ATOM 705 C CA . GLN A 1 95 ? -9.799 7.031 9.535 1.00 88.88 95 GLN A CA 1
ATOM 706 C C . GLN A 1 95 ? -10.659 5.786 9.326 1.00 88.88 95 GLN A C 1
ATOM 708 O O . GLN A 1 95 ? -10.817 5.303 8.206 1.00 88.88 95 GLN A O 1
ATOM 713 N N . ASN A 1 96 ? -11.207 5.263 10.423 1.00 83.38 96 ASN A N 1
ATOM 714 C CA . ASN A 1 96 ? -12.094 4.105 10.397 1.00 83.38 96 ASN A CA 1
ATOM 715 C C . ASN A 1 96 ? -13.557 4.550 10.372 1.00 83.38 96 ASN A C 1
ATOM 717 O O . ASN A 1 96 ? -13.972 5.410 11.147 1.00 83.38 96 ASN A O 1
ATOM 721 N N . PHE A 1 97 ? -14.333 3.890 9.527 1.00 81.62 97 PHE A N 1
ATOM 722 C CA . PHE A 1 97 ? -15.786 3.928 9.445 1.00 81.62 97 PHE A CA 1
ATOM 723 C C . PHE A 1 97 ? -16.333 2.546 9.832 1.00 81.62 97 PHE A C 1
ATOM 725 O O . PHE A 1 97 ? -15.578 1.584 9.969 1.00 81.62 97 PHE A O 1
ATOM 732 N N . SER A 1 98 ? -17.651 2.415 10.003 1.00 77.19 98 SER A N 1
ATOM 733 C CA . SER A 1 98 ? -18.249 1.187 10.554 1.00 77.19 98 SER A CA 1
ATOM 734 C C . SER A 1 98 ? -17.892 -0.102 9.795 1.00 77.19 98 SER A C 1
ATOM 736 O O . SER A 1 98 ? -17.812 -1.153 10.422 1.00 77.19 98 SER A O 1
ATOM 738 N N . LEU A 1 99 ? -17.697 -0.041 8.473 1.00 77.62 99 LEU A N 1
ATOM 739 C CA . LEU A 1 99 ? -17.346 -1.200 7.631 1.00 77.62 99 LEU A CA 1
ATOM 740 C C . LEU A 1 99 ? -16.140 -0.945 6.713 1.00 77.62 99 LEU A C 1
ATOM 742 O O . LEU A 1 99 ? -15.697 -1.843 6.000 1.00 77.62 99 LEU A O 1
ATOM 746 N N . ALA A 1 100 ? -15.604 0.273 6.725 1.00 87.69 100 ALA A N 1
ATOM 747 C CA . ALA A 1 100 ? -14.587 0.726 5.789 1.00 87.69 100 ALA A CA 1
ATOM 748 C C . ALA A 1 100 ? -13.548 1.594 6.495 1.00 87.69 100 ALA A C 1
ATOM 750 O O . ALA A 1 100 ? -13.739 2.016 7.630 1.00 87.69 100 ALA A O 1
ATOM 751 N N . TYR A 1 101 ? -12.451 1.888 5.823 1.00 89.62 101 TYR A N 1
ATOM 752 C CA . TYR A 1 101 ? -11.458 2.848 6.271 1.00 89.62 101 TYR A CA 1
ATOM 753 C C . TYR A 1 101 ? -10.855 3.552 5.072 1.00 89.62 101 TYR A C 1
ATOM 755 O O . TYR A 1 101 ? -10.786 3.001 3.975 1.00 89.62 101 TYR A O 1
ATOM 763 N N . ALA A 1 102 ? -10.405 4.774 5.307 1.00 92.06 102 ALA A N 1
ATOM 764 C CA . ALA A 1 102 ? -9.636 5.539 4.349 1.00 92.06 102 ALA A CA 1
ATOM 765 C C . ALA A 1 102 ? -8.352 6.023 5.013 1.00 92.06 102 ALA A C 1
ATOM 767 O O . ALA A 1 102 ? -8.313 6.250 6.221 1.00 92.06 102 ALA A O 1
ATOM 768 N N . GLY A 1 103 ? -7.301 6.160 4.223 1.00 92.25 103 GLY A N 1
ATOM 769 C CA . GLY A 1 103 ? -5.998 6.593 4.674 1.00 92.25 103 GLY A CA 1
ATOM 770 C C . GLY A 1 103 ? -5.318 7.469 3.650 1.00 92.25 103 GLY A C 1
ATOM 771 O O . GLY A 1 103 ? -5.426 7.244 2.444 1.00 92.25 103 GLY A O 1
ATOM 772 N N . VAL A 1 104 ? -4.590 8.455 4.153 1.00 94.12 104 VAL A N 1
ATOM 773 C CA . VAL A 1 104 ? -3.701 9.285 3.351 1.00 94.12 104 VAL A CA 1
ATOM 774 C C . VAL A 1 104 ? -2.403 9.494 4.101 1.00 94.12 104 VAL A C 1
ATOM 776 O O . VAL A 1 104 ? -2.377 9.559 5.332 1.00 94.12 104 VAL A O 1
ATOM 779 N N . GLY A 1 105 ? -1.308 9.603 3.368 1.00 93.50 105 GLY A N 1
ATOM 780 C CA . GLY A 1 105 ? -0.044 9.924 3.992 1.00 93.50 105 GLY A CA 1
ATOM 781 C C . GLY A 1 105 ? 1.104 10.039 3.022 1.00 93.50 105 GLY A C 1
ATOM 782 O O . GLY A 1 105 ? 0.929 9.964 1.807 1.00 93.50 105 GLY A O 1
ATOM 783 N N . LEU A 1 106 ? 2.283 10.248 3.589 1.00 93.38 106 LEU A N 1
ATOM 784 C CA . LEU A 1 106 ? 3.511 10.403 2.829 1.00 93.38 106 LEU A CA 1
ATOM 785 C C . LEU A 1 106 ? 4.034 9.033 2.423 1.00 93.38 106 LEU A C 1
ATOM 787 O O . LEU A 1 106 ? 3.964 8.074 3.191 1.00 93.38 106 LEU A O 1
ATOM 791 N N . SER A 1 107 ? 4.581 8.960 1.219 1.00 92.25 107 SER A N 1
ATOM 792 C CA . SER A 1 107 ? 5.224 7.766 0.695 1.00 92.25 107 SER A CA 1
ATOM 793 C C . SER A 1 107 ? 6.592 8.121 0.146 1.00 92.25 107 SER A C 1
ATOM 795 O O . SER A 1 107 ? 6.742 9.135 -0.531 1.00 92.25 107 SER A O 1
ATOM 797 N N . TYR A 1 108 ? 7.583 7.278 0.399 1.00 90.12 108 TYR A N 1
ATOM 798 C CA . TYR A 1 108 ? 8.851 7.319 -0.305 1.00 90.12 108 TYR A CA 1
ATOM 799 C C . TYR A 1 108 ? 8.941 6.116 -1.234 1.00 90.12 108 TYR A C 1
ATOM 801 O O . TYR A 1 108 ? 8.781 4.969 -0.814 1.00 90.12 108 TYR A O 1
ATOM 809 N N . TYR A 1 109 ? 9.151 6.406 -2.509 1.00 85.31 109 TYR A N 1
ATOM 810 C CA . TYR A 1 109 ? 9.253 5.430 -3.577 1.00 85.31 109 TYR A CA 1
ATOM 811 C C . TYR A 1 109 ? 10.721 5.123 -3.885 1.00 85.31 109 TYR A C 1
ATOM 813 O O . TYR A 1 109 ? 11.531 6.039 -4.046 1.00 85.31 109 TYR A O 1
ATOM 821 N N . PHE A 1 110 ? 11.038 3.835 -4.005 1.00 82.12 110 PHE A N 1
ATOM 822 C CA . PHE A 1 110 ? 12.334 3.301 -4.402 1.00 82.12 110 PHE A CA 1
ATOM 823 C C . PHE A 1 110 ? 12.180 2.542 -5.719 1.00 82.12 110 PHE A C 1
ATOM 825 O O . PHE A 1 110 ? 11.442 1.556 -5.789 1.00 82.12 110 PHE A O 1
ATOM 832 N N . THR A 1 111 ? 12.917 2.951 -6.745 1.00 73.44 111 THR A N 1
ATOM 833 C CA . THR A 1 111 ? 13.048 2.149 -7.964 1.00 73.44 111 THR A CA 1
ATOM 834 C C . THR A 1 111 ? 14.249 1.208 -7.899 1.00 73.44 111 THR A C 1
ATOM 836 O O . THR A 1 111 ? 15.245 1.530 -7.257 1.00 73.44 111 THR A O 1
ATOM 839 N N . SER A 1 112 ? 14.178 0.074 -8.598 1.00 63.94 112 SER A N 1
ATOM 840 C CA . SER A 1 112 ? 15.364 -0.693 -9.007 1.00 63.94 112 SER A CA 1
ATOM 841 C C . SER A 1 112 ? 15.842 -0.265 -10.403 1.00 63.94 112 SER A C 1
ATOM 843 O O . SER A 1 112 ? 15.071 0.304 -11.176 1.00 63.94 112 SER A O 1
ATOM 845 N N . ASP A 1 113 ? 17.126 -0.494 -10.682 1.00 53.81 113 ASP A N 1
ATOM 846 C CA . ASP A 1 113 ? 17.999 0.156 -11.683 1.00 53.81 113 ASP A CA 1
ATOM 847 C C . ASP A 1 113 ? 17.673 -0.052 -13.183 1.00 53.81 113 ASP A C 1
ATOM 849 O O . ASP A 1 113 ? 18.568 -0.242 -14.007 1.00 53.81 113 ASP A O 1
ATOM 853 N N . HIS A 1 114 ? 16.409 0.001 -13.605 1.00 55.34 114 HIS A N 1
ATOM 854 C CA . HIS A 1 114 ? 16.024 -0.188 -15.016 1.00 55.34 114 HIS A CA 1
ATOM 855 C C . HIS A 1 114 ? 15.387 1.048 -15.666 1.00 55.34 114 HIS A C 1
ATOM 857 O O . HIS A 1 114 ? 14.444 0.933 -16.438 1.00 55.34 114 HIS A O 1
ATOM 863 N N . GLY A 1 115 ? 15.935 2.236 -15.385 1.00 51.69 115 GLY A N 1
ATOM 864 C CA . GLY A 1 115 ? 15.840 3.427 -16.250 1.00 51.69 115 GLY A CA 1
ATOM 865 C C . GLY A 1 115 ? 14.496 4.168 -16.332 1.00 51.69 115 GLY A C 1
ATOM 866 O O . GLY A 1 115 ? 14.500 5.366 -16.603 1.00 51.69 115 GLY A O 1
ATOM 867 N N . ASP A 1 116 ? 13.368 3.521 -16.035 1.00 61.22 116 ASP A N 1
ATOM 868 C CA . ASP A 1 116 ? 12.026 4.091 -16.266 1.00 61.22 116 ASP A CA 1
ATOM 869 C C . ASP A 1 116 ? 11.462 4.889 -15.078 1.00 61.22 116 ASP A C 1
ATOM 871 O O . ASP A 1 116 ? 10.343 5.404 -15.122 1.00 61.22 116 ASP A O 1
ATOM 875 N N . HIS A 1 117 ? 12.209 4.979 -13.979 1.00 67.56 117 HIS A N 1
ATOM 876 C CA . HIS A 1 117 ? 11.653 5.367 -12.693 1.00 67.56 117 HIS A CA 1
ATOM 877 C C . HIS A 1 117 ? 12.625 6.222 -11.880 1.00 67.56 117 HIS A C 1
ATOM 879 O O . HIS A 1 117 ? 13.834 6.010 -11.855 1.00 67.56 117 HIS A O 1
ATOM 885 N N . ARG A 1 118 ? 12.067 7.201 -11.176 1.00 74.56 118 ARG A N 1
ATOM 886 C CA . ARG A 1 118 ? 12.764 8.100 -10.259 1.00 74.56 118 ARG A CA 1
ATOM 887 C C . ARG A 1 118 ? 12.269 7.860 -8.847 1.00 74.56 118 ARG A C 1
ATOM 889 O O . ARG A 1 118 ? 11.075 8.014 -8.589 1.00 74.56 118 ARG A O 1
ATOM 896 N N . SER A 1 119 ? 13.189 7.522 -7.950 1.00 85.19 119 SER A N 1
ATOM 897 C CA . SER A 1 119 ? 12.932 7.503 -6.511 1.00 85.19 119 SER A CA 1
ATOM 898 C C . SER A 1 119 ? 12.527 8.893 -6.018 1.00 85.19 119 SER A C 1
ATOM 900 O O . SER A 1 119 ? 12.966 9.907 -6.566 1.00 85.19 119 SER A O 1
ATOM 902 N N . GLY A 1 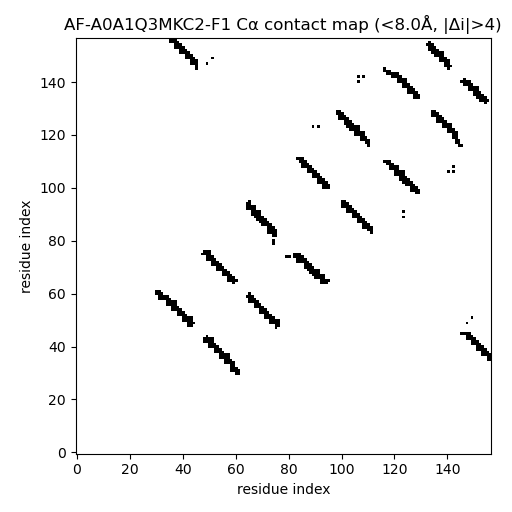120 ? 11.709 8.951 -4.971 1.00 88.12 120 GLY A N 1
ATOM 903 C CA . GLY A 1 120 ? 11.376 10.219 -4.329 1.00 88.12 120 GLY A CA 1
ATOM 904 C C . GLY A 1 120 ? 10.088 10.200 -3.522 1.00 88.12 120 GLY A C 1
ATOM 905 O O . GLY A 1 120 ? 9.459 9.160 -3.322 1.00 88.12 120 GLY A O 1
ATOM 906 N N . PHE A 1 121 ? 9.717 11.384 -3.042 1.00 90.25 121 PHE A N 1
ATOM 907 C CA . PHE A 1 121 ? 8.559 11.580 -2.179 1.00 90.25 121 PHE A CA 1
ATOM 908 C C . PHE A 1 121 ? 7.266 11.712 -2.974 1.00 90.25 121 PHE A C 1
ATOM 910 O O . PHE A 1 121 ? 7.203 12.405 -3.986 1.00 90.25 121 PHE A O 1
ATOM 917 N N . GLY A 1 122 ? 6.223 11.084 -2.455 1.00 90.12 122 GLY A N 1
ATOM 918 C CA . GLY A 1 122 ? 4.864 11.158 -2.951 1.00 90.12 122 GLY A CA 1
ATOM 919 C C . GLY A 1 122 ? 3.851 11.080 -1.817 1.00 90.12 122 GLY A C 1
ATOM 920 O O . GLY A 1 122 ? 4.192 11.128 -0.632 1.00 90.12 122 GLY A O 1
ATOM 921 N N . ALA A 1 123 ? 2.593 10.921 -2.194 1.00 91.62 123 ALA A N 1
ATOM 922 C CA . ALA A 1 123 ? 1.488 10.661 -1.294 1.00 91.62 123 ALA A CA 1
ATOM 923 C C . ALA A 1 123 ? 0.868 9.306 -1.620 1.00 91.62 123 ALA A C 1
ATOM 925 O O . ALA A 1 123 ? 0.777 8.923 -2.783 1.00 91.62 123 ALA A O 1
ATOM 926 N N . LYS A 1 124 ? 0.406 8.589 -0.604 1.00 92.62 124 LYS A N 1
ATOM 927 C CA . LYS A 1 124 ? -0.379 7.372 -0.776 1.00 92.62 124 LYS A CA 1
ATOM 928 C C . LYS A 1 124 ? -1.810 7.630 -0.346 1.00 92.62 124 LYS A C 1
ATOM 930 O O . LYS A 1 124 ? -2.044 8.202 0.716 1.00 92.62 124 LYS A O 1
ATOM 935 N N . LEU A 1 125 ? -2.744 7.186 -1.176 1.00 93.44 125 LEU A N 1
ATOM 936 C CA . LEU A 1 125 ? -4.168 7.133 -0.885 1.00 93.44 125 LEU A CA 1
ATOM 937 C C . LEU A 1 125 ? -4.569 5.671 -0.756 1.00 93.44 125 LEU A C 1
ATOM 939 O O . LEU A 1 125 ? -4.166 4.832 -1.565 1.00 93.44 125 LEU A O 1
ATOM 943 N N . LEU A 1 126 ? -5.361 5.373 0.263 1.00 93.88 126 LEU A N 1
ATOM 944 C CA . LEU A 1 126 ? -5.777 4.021 0.578 1.00 93.88 126 LEU A CA 1
ATOM 945 C C . LEU A 1 126 ? -7.233 4.016 1.024 1.00 93.88 126 LEU A C 1
ATOM 947 O O . LEU A 1 126 ? -7.634 4.830 1.850 1.00 93.88 126 LEU A O 1
ATOM 951 N N . VAL A 1 127 ? -8.023 3.090 0.499 1.00 93.94 127 VAL A N 1
ATOM 952 C CA . VAL A 1 127 ? -9.400 2.851 0.934 1.00 93.94 127 VAL A CA 1
ATOM 953 C C . VAL A 1 127 ? -9.593 1.353 1.046 1.00 93.94 127 VAL A C 1
ATOM 955 O O . VAL A 1 127 ? -9.169 0.612 0.167 1.00 93.94 127 VAL A O 1
ATOM 958 N N . GLY A 1 128 ? -10.229 0.884 2.108 1.00 93.94 128 GLY A N 1
ATOM 959 C CA . GLY A 1 128 ? -10.465 -0.540 2.272 1.00 93.94 128 GLY A CA 1
ATOM 960 C C . GLY A 1 128 ? -11.655 -0.866 3.144 1.00 93.94 128 GLY A C 1
ATOM 961 O O . GLY A 1 128 ? -12.267 0.005 3.759 1.00 93.94 128 GLY A O 1
ATOM 962 N N . ALA A 1 129 ? -11.969 -2.152 3.188 1.00 91.62 129 ALA A N 1
ATOM 963 C CA . ALA A 1 129 ? -13.006 -2.728 4.024 1.00 91.62 129 ALA A CA 1
ATOM 964 C C . ALA A 1 129 ? -12.445 -3.934 4.777 1.00 91.62 129 ALA A C 1
ATOM 966 O O . ALA A 1 129 ? -11.638 -4.701 4.244 1.00 91.62 129 ALA A O 1
ATOM 967 N N . ASN A 1 130 ? -12.860 -4.086 6.034 1.00 88.81 130 ASN A N 1
ATOM 968 C CA . ASN A 1 130 ? -12.511 -5.249 6.845 1.00 88.81 130 ASN A CA 1
ATOM 969 C C . ASN A 1 130 ? -13.670 -6.246 6.821 1.00 88.81 130 ASN A C 1
ATOM 971 O O . ASN A 1 130 ? -14.814 -5.888 7.091 1.00 88.81 130 ASN A O 1
ATOM 975 N N . PHE A 1 131 ? -13.346 -7.506 6.572 1.00 89.00 131 PHE A N 1
ATOM 976 C CA . PHE A 1 131 ? -14.235 -8.648 6.726 1.00 89.00 131 PHE A CA 1
ATOM 977 C C . PHE A 1 131 ? -13.752 -9.499 7.902 1.00 89.00 131 PHE A C 1
ATOM 979 O O . PHE A 1 131 ? -12.678 -9.274 8.459 1.00 89.00 131 PHE A O 1
ATOM 986 N N . LYS A 1 132 ? -14.546 -10.503 8.289 1.00 86.44 132 LYS A N 1
ATOM 987 C CA . LYS A 1 132 ? -14.274 -11.336 9.472 1.00 86.44 132 LYS A CA 1
ATOM 988 C C . LYS A 1 132 ? -12.854 -11.927 9.494 1.00 86.44 132 LYS A C 1
ATOM 990 O O . LYS A 1 132 ? -12.245 -11.965 10.554 1.00 86.44 132 LYS A O 1
ATOM 995 N N . ASN A 1 133 ? -12.340 -12.354 8.335 1.00 88.81 133 ASN A N 1
ATOM 996 C CA . ASN A 1 133 ? -11.070 -13.089 8.225 1.00 88.81 133 ASN A CA 1
ATOM 997 C C . ASN A 1 133 ? -10.036 -12.431 7.300 1.00 88.81 133 ASN A C 1
ATOM 999 O O . ASN A 1 133 ? -8.901 -12.892 7.224 1.00 88.81 133 ASN A O 1
ATOM 1003 N N . PHE A 1 134 ? -10.431 -11.407 6.550 1.00 92.12 134 PHE A N 1
ATOM 1004 C CA . PHE A 1 134 ? -9.586 -10.779 5.541 1.00 92.12 134 PHE A CA 1
ATOM 1005 C C . PHE A 1 134 ? -9.991 -9.322 5.357 1.00 92.12 134 PHE A C 1
ATOM 1007 O O . PHE A 1 134 ? -11.043 -8.890 5.824 1.00 92.12 134 PHE A O 1
ATOM 1014 N N . TYR A 1 135 ? -9.165 -8.564 4.658 1.00 91.69 135 TYR A N 1
ATOM 1015 C CA . TYR A 1 135 ? -9.496 -7.222 4.212 1.00 91.69 135 TYR A CA 1
ATOM 1016 C C . TYR A 1 135 ? -9.288 -7.100 2.708 1.00 91.69 135 TYR A C 1
ATOM 1018 O O . TYR A 1 135 ? -8.509 -7.849 2.115 1.00 91.69 135 TYR A O 1
ATOM 1026 N N . VAL A 1 136 ? -9.983 -6.135 2.115 1.00 93.94 136 VAL A N 1
ATOM 1027 C CA . VAL A 1 136 ? -9.769 -5.711 0.730 1.00 93.94 136 VAL A CA 1
ATOM 1028 C C . VAL A 1 136 ? -9.423 -4.232 0.742 1.00 93.94 136 VAL A C 1
ATOM 1030 O O . VAL A 1 136 ? -10.106 -3.455 1.410 1.00 93.94 136 VAL A O 1
ATOM 1033 N N . GLU A 1 137 ? -8.370 -3.845 0.028 1.00 94.38 137 GLU A N 1
ATOM 1034 C CA . GLU A 1 137 ? -7.922 -2.453 -0.084 1.00 94.38 137 GLU A CA 1
ATOM 1035 C C . GLU A 1 137 ? -7.718 -2.072 -1.544 1.00 94.38 137 GLU A C 1
ATOM 1037 O O . GLU A 1 137 ? -7.149 -2.835 -2.310 1.00 94.38 137 GLU A O 1
ATOM 1042 N N . GLY A 1 138 ? -8.128 -0.871 -1.924 1.00 93.06 138 GLY A N 1
ATOM 1043 C CA . GLY A 1 138 ? -7.602 -0.176 -3.088 1.00 93.06 138 GLY A CA 1
ATOM 1044 C C . GLY A 1 138 ? -6.580 0.855 -2.627 1.00 93.06 138 GLY A C 1
ATOM 1045 O O . GLY A 1 138 ? -6.834 1.601 -1.678 1.00 93.06 138 GLY A O 1
ATOM 1046 N N . SER A 1 139 ? -5.431 0.930 -3.291 1.00 91.50 139 SER A N 1
ATOM 1047 C CA . SER A 1 139 ? -4.460 1.990 -3.040 1.00 91.50 139 SER A CA 1
ATOM 1048 C C . SER A 1 139 ? -3.864 2.549 -4.317 1.00 91.50 139 SER A C 1
ATOM 1050 O O . SER A 1 139 ? -3.690 1.841 -5.307 1.00 91.50 139 SER A O 1
ATOM 1052 N N . THR A 1 140 ? -3.468 3.812 -4.257 1.00 89.88 140 THR A N 1
ATOM 1053 C CA . THR A 1 140 ? -2.678 4.463 -5.298 1.00 89.88 140 THR A CA 1
ATOM 1054 C C . THR A 1 140 ? -1.601 5.323 -4.652 1.00 89.88 140 THR A C 1
ATOM 1056 O O . THR A 1 140 ? -1.809 5.874 -3.566 1.00 89.88 140 THR A O 1
ATOM 1059 N N . ILE A 1 141 ? -0.439 5.417 -5.294 1.00 87.25 141 ILE A N 1
ATOM 1060 C CA . ILE A 1 141 ? 0.631 6.321 -4.881 1.00 87.25 141 ILE A CA 1
ATOM 1061 C C . ILE A 1 141 ? 0.776 7.390 -5.958 1.00 87.25 141 ILE A C 1
ATOM 1063 O O . ILE A 1 141 ? 0.996 7.107 -7.132 1.00 87.25 141 ILE A O 1
ATOM 1067 N N . LEU A 1 142 ? 0.670 8.636 -5.526 1.00 86.19 142 LEU A N 1
ATOM 1068 C CA . LEU A 1 142 ? 0.922 9.824 -6.317 1.00 86.19 142 LEU A CA 1
ATOM 1069 C C . LEU A 1 142 ? 2.363 10.243 -6.053 1.00 86.19 142 LEU A C 1
ATOM 1071 O O . LEU A 1 142 ? 2.674 10.729 -4.969 1.00 86.19 142 LEU A O 1
ATOM 1075 N N . GLY A 1 143 ? 3.259 10.017 -7.006 1.00 79.19 143 GLY A N 1
ATOM 1076 C CA . GLY A 1 143 ? 4.686 10.246 -6.816 1.00 79.19 143 GLY A CA 1
ATOM 1077 C C . GLY A 1 143 ? 5.385 10.779 -8.063 1.00 79.19 143 GLY A C 1
ATOM 1078 O O . GLY A 1 143 ? 4.746 11.011 -9.089 1.00 79.19 143 GLY A O 1
ATOM 1079 N N . PRO A 1 144 ? 6.714 10.959 -7.989 1.00 72.94 144 PRO A N 1
ATOM 1080 C CA . PRO A 1 144 ? 7.529 11.472 -9.092 1.00 72.94 144 PRO A CA 1
ATOM 1081 C C . PRO A 1 144 ? 7.629 10.488 -10.266 1.00 72.94 144 PRO A C 1
ATOM 1083 O O . PRO A 1 144 ? 8.113 10.854 -11.333 1.00 72.94 144 PRO A O 1
ATOM 1086 N N . SER A 1 145 ? 7.188 9.247 -10.057 1.00 70.19 145 SER A N 1
ATOM 1087 C CA . SER A 1 145 ? 7.022 8.227 -11.083 1.00 70.19 145 SER A CA 1
ATOM 1088 C C . SER A 1 145 ? 5.599 7.683 -11.026 1.00 70.19 145 SER A C 1
ATOM 1090 O O . SER A 1 145 ? 4.999 7.680 -9.947 1.00 70.19 145 SER A O 1
ATOM 1092 N N . PRO A 1 146 ? 5.063 7.182 -12.145 1.00 65.88 146 PRO A N 1
ATOM 1093 C CA . PRO A 1 146 ? 3.791 6.482 -12.125 1.00 65.88 146 PRO A CA 1
ATOM 1094 C C . PRO A 1 146 ? 3.885 5.229 -11.240 1.00 65.88 146 PRO A C 1
ATOM 1096 O O . PRO A 1 146 ? 4.832 4.450 -11.358 1.00 65.88 146 PRO A O 1
ATOM 1099 N N . VAL A 1 147 ? 2.907 5.037 -10.357 1.00 72.19 147 VAL A N 1
ATOM 1100 C CA . VAL A 1 147 ? 2.815 3.873 -9.467 1.00 72.19 147 VAL A CA 1
ATOM 1101 C C . VAL A 1 147 ? 1.504 3.139 -9.756 1.00 72.19 147 VAL A C 1
ATOM 1103 O O . VAL A 1 147 ? 0.484 3.808 -9.953 1.00 72.19 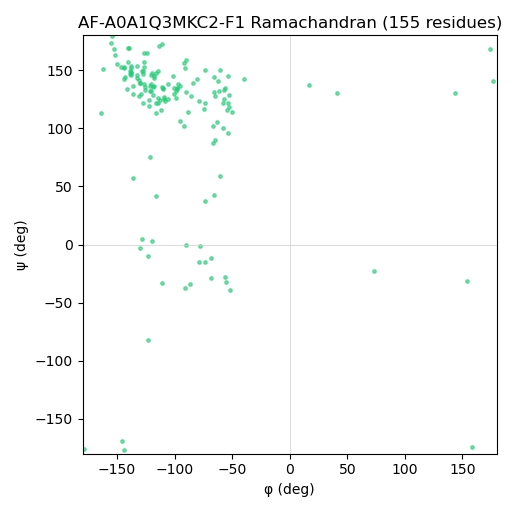147 VAL A O 1
ATOM 1106 N N . PRO A 1 148 ? 1.488 1.792 -9.803 1.00 71.19 148 PRO A N 1
ATOM 1107 C CA . PRO A 1 148 ? 0.262 1.047 -10.051 1.00 71.19 148 PRO A CA 1
ATOM 1108 C C . PRO A 1 148 ? -0.822 1.374 -9.028 1.00 71.19 148 PRO A C 1
ATOM 1110 O O . PRO A 1 148 ? -0.612 1.333 -7.811 1.00 71.19 148 PRO A O 1
ATOM 1113 N N . THR A 1 149 ? -2.026 1.619 -9.541 1.00 87.44 149 THR A N 1
ATOM 1114 C CA . THR A 1 149 ? -3.221 1.536 -8.703 1.00 87.44 149 THR A CA 1
ATOM 1115 C C . THR A 1 149 ? -3.480 0.062 -8.451 1.00 87.44 149 THR A C 1
ATOM 1117 O O . THR A 1 149 ? -3.608 -0.717 -9.396 1.00 87.44 149 THR A O 1
ATOM 1120 N N . THR A 1 150 ? -3.501 -0.323 -7.180 1.00 88.75 150 THR A N 1
ATOM 1121 C CA . THR A 1 150 ? -3.464 -1.725 -6.764 1.00 88.75 150 THR A CA 1
ATOM 1122 C C . THR A 1 150 ? -4.685 -2.062 -5.931 1.00 88.75 150 THR A C 1
ATOM 1124 O O . THR A 1 150 ? -5.071 -1.299 -5.044 1.00 88.75 150 THR A O 1
ATOM 1127 N N . ILE A 1 151 ? -5.280 -3.217 -6.217 1.00 92.81 151 ILE A N 1
ATOM 1128 C CA . ILE A 1 151 ? -6.272 -3.859 -5.361 1.00 92.81 151 ILE A CA 1
ATOM 1129 C C . ILE A 1 151 ? -5.558 -4.956 -4.586 1.00 92.81 151 ILE A C 1
ATOM 1131 O O . ILE A 1 151 ? -4.876 -5.798 -5.166 1.00 92.81 151 ILE A O 1
ATOM 1135 N N . TRP A 1 152 ? -5.739 -4.951 -3.278 1.00 93.12 152 TRP A N 1
ATOM 1136 C CA . TRP A 1 152 ? -5.113 -5.852 -2.336 1.00 93.12 152 TRP A CA 1
ATOM 1137 C C . TRP A 1 152 ? -6.139 -6.721 -1.641 1.00 93.12 152 TRP A C 1
ATOM 1139 O O . TRP A 1 152 ? -7.235 -6.268 -1.307 1.00 93.12 152 TRP A O 1
ATOM 1149 N N . VAL A 1 153 ? -5.714 -7.935 -1.321 1.00 94.25 153 VAL A N 1
ATOM 1150 C CA . VAL A 1 153 ? -6.375 -8.815 -0.368 1.00 94.25 153 VAL A CA 1
ATOM 1151 C C . VAL A 1 153 ? -5.347 -9.235 0.670 1.00 94.25 153 VAL A C 1
ATOM 1153 O O . VAL A 1 153 ? -4.223 -9.618 0.334 1.00 94.25 153 VAL A O 1
ATOM 1156 N N . GLY A 1 154 ? -5.719 -9.153 1.943 1.00 93.69 154 GLY A N 1
ATOM 1157 C CA . GLY A 1 154 ? -4.801 -9.466 3.028 1.00 93.69 154 GLY A CA 1
ATOM 1158 C C . GLY A 1 154 ? -5.476 -9.916 4.308 1.00 93.69 154 GLY A C 1
ATOM 1159 O O . GLY A 1 154 ? -6.701 -9.980 4.415 1.00 93.69 154 GLY A O 1
ATOM 1160 N N . THR A 1 155 ? -4.650 -10.218 5.301 1.00 92.25 155 THR A N 1
ATOM 1161 C CA . THR A 1 155 ? -5.067 -10.578 6.659 1.00 92.25 155 THR A CA 1
ATOM 1162 C C . THR A 1 155 ? -4.254 -9.796 7.684 1.00 92.25 155 THR A C 1
ATOM 1164 O O . THR A 1 155 ? -3.135 -9.383 7.386 1.00 92.25 155 THR A O 1
ATOM 1167 N N . ARG A 1 156 ? -4.817 -9.564 8.876 1.00 87.00 156 ARG A N 1
ATOM 1168 C CA . ARG A 1 156 ? -4.161 -8.863 9.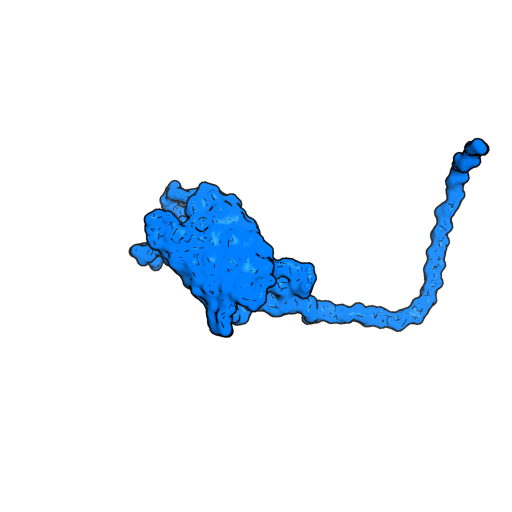992 1.00 87.00 156 ARG A CA 1
ATOM 1169 C C . ARG A 1 156 ? -4.293 -9.654 11.285 1.00 87.00 156 ARG A C 1
ATOM 1171 O O . ARG A 1 156 ? -5.426 -9.934 11.688 1.00 87.00 156 ARG A O 1
ATOM 1178 N N . PHE A 1 157 ? -3.178 -9.893 11.964 1.00 87.62 157 PHE A N 1
ATOM 1179 C CA . PHE A 1 157 ? -3.096 -10.579 13.258 1.00 87.62 157 PHE A CA 1
ATOM 1180 C C . PHE A 1 157 ? -2.618 -9.649 14.379 1.00 87.62 157 PHE A C 1
ATOM 1182 O O . PHE A 1 157 ? -2.056 -8.568 14.071 1.00 87.62 157 PHE A O 1
#

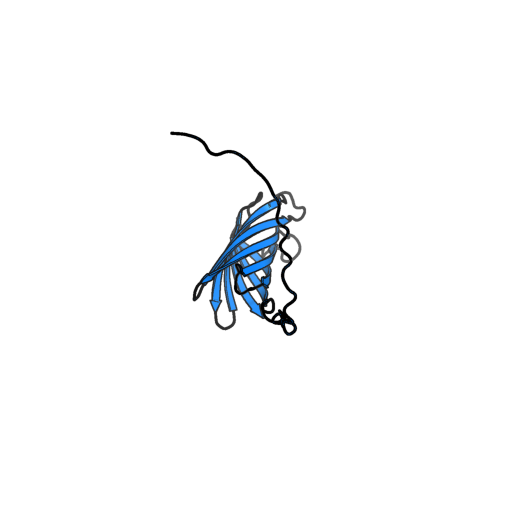Solvent-accessible surface area (backbone atoms only — not comparable to full-atom values): 8740 Å² total; per-residu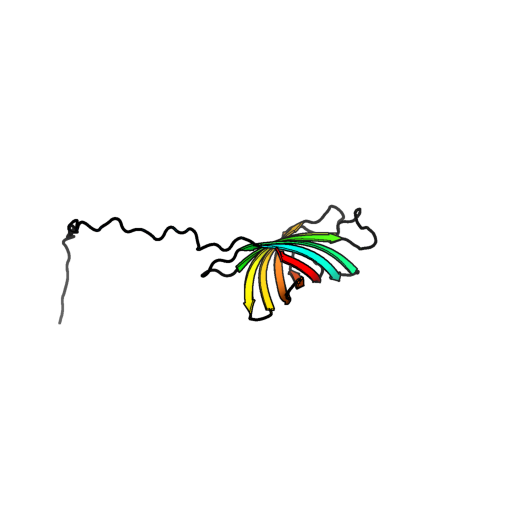e (Å²): 131,90,83,89,86,80,88,85,80,90,78,87,75,84,75,77,87,68,91,66,74,82,79,76,67,78,76,78,83,72,59,63,51,80,63,33,46,32,46,33,43,27,47,24,47,69,94,55,68,28,38,33,43,37,42,34,43,37,40,46,39,93,89,50,70,31,37,32,44,36,40,37,40,33,24,40,71,93,34,86,78,82,48,57,62,31,34,39,42,33,49,26,48,32,50,80,53,100,61,37,35,41,31,43,30,48,23,42,38,44,51,55,99,70,86,85,61,53,59,41,68,29,37,34,43,36,40,34,35,68,54,100,79,35,35,42,36,44,35,39,43,53,48,77,32,95,48,48,43,27,43,32,44,31,39,73,91